Protein AF-A0A951QFQ2-F1 (afdb_monomer_lite)

Foldseek 3Di:
DDDDDDDPDDDDPPPPPPPPPPPPQDFADPPADWAFLVRLLVVCCVVPNDQSHSVSVVVCVVVCVQPDRRFWHFPADVVHPDTGITGRVVSVVVSVVVVVVPDD

Structure (mmCIF, N/CA/C/O backbone):
data_AF-A0A951QFQ2-F1
#
_entry.id   AF-A0A951QFQ2-F1
#
loop_
_atom_site.group_PDB
_atom_site.id
_atom_site.type_symbol
_atom_site.label_atom_id
_atom_site.label_alt_id
_atom_site.label_comp_id
_atom_site.label_asym_id
_atom_site.label_entity_id
_atom_site.label_seq_id
_atom_site.pdbx_PDB_ins_code
_atom_site.Cartn_x
_atom_site.Cartn_y
_atom_site.Cartn_z
_atom_site.occupancy
_atom_site.B_iso_or_equiv
_atom_site.auth_seq_id
_atom_site.auth_comp_id
_atom_site.auth_asym_id
_atom_site.auth_atom_id
_atom_site.pdbx_PDB_model_num
ATOM 1 N N . MET A 1 1 ? -49.756 -59.760 12.719 1.00 43.12 1 MET A N 1
ATOM 2 C CA . MET A 1 1 ? -49.756 -58.667 11.722 1.00 43.12 1 MET A CA 1
ATOM 3 C C . MET A 1 1 ? -49.042 -57.481 12.351 1.00 43.12 1 MET A C 1
ATOM 5 O O . MET A 1 1 ? -49.626 -56.813 13.191 1.00 43.12 1 MET A O 1
ATOM 9 N N . SER A 1 2 ? -47.756 -57.304 12.044 1.00 46.72 2 SER A N 1
ATOM 10 C CA . SER A 1 2 ? -46.874 -56.325 12.696 1.00 46.72 2 SER A CA 1
ATOM 11 C C . SER A 1 2 ? -46.559 -55.191 11.723 1.00 46.72 2 SER A C 1
ATOM 13 O O . SER A 1 2 ? -46.034 -55.450 10.645 1.00 46.72 2 SER A O 1
ATOM 15 N N . GLN A 1 3 ? -46.883 -53.951 12.089 1.00 56.50 3 GLN A N 1
ATOM 16 C CA . GLN A 1 3 ? -46.458 -52.757 11.353 1.00 56.50 3 GLN A CA 1
ATOM 17 C C . GLN A 1 3 ? -45.095 -52.281 11.886 1.00 56.50 3 GLN A C 1
ATOM 19 O O . GLN A 1 3 ? -44.946 -52.164 13.106 1.00 56.50 3 GLN A O 1
ATOM 24 N N . PRO A 1 4 ? -44.101 -51.976 11.036 1.00 56.75 4 PRO A N 1
ATOM 25 C CA . PRO A 1 4 ? -42.873 -51.339 11.492 1.00 56.75 4 PRO A CA 1
ATOM 26 C C . PRO A 1 4 ? -43.064 -49.823 11.670 1.00 56.75 4 PRO A C 1
ATOM 28 O O . PRO A 1 4 ? -43.495 -49.116 10.759 1.00 56.75 4 PRO A O 1
ATOM 31 N N . ARG A 1 5 ? -42.709 -49.324 12.863 1.00 56.44 5 ARG A N 1
ATOM 32 C CA . ARG A 1 5 ? -42.567 -47.894 13.185 1.00 56.44 5 ARG A CA 1
ATOM 33 C C . ARG A 1 5 ? -41.485 -47.267 12.300 1.00 56.44 5 ARG A C 1
ATOM 35 O O . ARG A 1 5 ? -40.321 -47.647 12.396 1.00 56.44 5 ARG A O 1
ATOM 42 N N . LEU A 1 6 ? -41.853 -46.265 11.508 1.00 55.94 6 LEU A N 1
ATOM 43 C CA . LEU A 1 6 ? -40.895 -45.386 10.840 1.00 55.94 6 LEU A CA 1
ATOM 44 C C . LEU A 1 6 ? -40.383 -44.351 11.851 1.00 55.94 6 LEU A C 1
ATOM 46 O O . LEU A 1 6 ? -41.121 -43.466 12.282 1.00 55.94 6 LEU A O 1
ATOM 50 N N . TYR A 1 7 ? -39.115 -44.473 12.242 1.00 46.31 7 TYR A N 1
ATOM 51 C CA . TYR A 1 7 ? -38.388 -43.417 12.942 1.00 46.31 7 TYR A CA 1
ATOM 52 C C . TYR A 1 7 ? -38.033 -42.326 11.929 1.00 46.31 7 TYR A C 1
ATOM 54 O O . TYR A 1 7 ? -37.150 -42.508 11.095 1.00 46.31 7 TYR A O 1
ATOM 62 N N . ASN A 1 8 ? -38.730 -41.192 11.994 1.00 48.47 8 ASN A N 1
ATOM 63 C CA . ASN A 1 8 ? -38.342 -39.996 11.258 1.00 48.47 8 ASN A CA 1
ATOM 64 C C . ASN A 1 8 ? -37.222 -39.298 12.046 1.00 48.47 8 ASN A C 1
ATOM 66 O O . ASN A 1 8 ? -37.476 -38.519 12.966 1.00 48.47 8 ASN A O 1
ATOM 70 N N . THR A 1 9 ? -35.978 -39.666 11.748 1.00 56.16 9 THR A N 1
ATOM 71 C CA . THR A 1 9 ? -34.771 -39.074 12.332 1.00 56.16 9 THR A CA 1
ATOM 72 C C . THR A 1 9 ? -34.700 -37.591 11.972 1.00 56.16 9 THR A C 1
ATOM 74 O O . THR A 1 9 ? -34.710 -37.221 10.801 1.00 56.16 9 THR A O 1
ATOM 77 N N . GLN A 1 10 ? -34.627 -36.744 12.999 1.00 49.78 10 GLN A N 1
ATOM 78 C CA . GLN A 1 10 ? -34.424 -35.303 12.894 1.00 49.78 10 GLN A CA 1
ATOM 79 C C . GLN A 1 10 ? -33.192 -34.998 12.030 1.00 49.78 10 GLN A C 1
ATOM 81 O O . GLN A 1 10 ? -32.060 -35.285 12.418 1.00 49.78 10 GLN A O 1
ATOM 86 N N . ALA A 1 11 ? -33.405 -34.383 10.867 1.00 49.53 11 ALA A N 1
ATOM 87 C CA . ALA A 1 11 ? -32.329 -33.751 10.123 1.00 49.53 11 ALA A CA 1
ATOM 88 C C . ALA A 1 11 ? -31.880 -32.510 10.908 1.00 49.53 11 ALA A C 1
ATOM 90 O O . ALA A 1 11 ? -32.591 -31.508 10.980 1.00 49.53 11 ALA A O 1
ATOM 91 N N . ALA A 1 12 ? -30.711 -32.606 11.540 1.00 51.91 12 ALA A N 1
ATOM 92 C CA . ALA A 1 12 ? -30.038 -31.477 12.161 1.00 51.91 12 ALA A CA 1
ATOM 93 C C . ALA A 1 12 ? -29.894 -30.328 11.143 1.00 51.91 12 ALA A C 1
ATOM 95 O O . ALA A 1 12 ? -29.558 -30.588 9.981 1.00 51.91 12 ALA A O 1
ATOM 96 N N . PRO A 1 13 ? -30.102 -29.058 11.538 1.00 47.72 13 PRO A N 1
ATOM 97 C CA . PRO A 1 13 ? -29.772 -27.945 10.669 1.00 47.72 13 PRO A CA 1
ATOM 98 C C . PRO A 1 13 ? -28.258 -27.955 10.471 1.00 47.72 13 PRO A C 1
ATOM 100 O 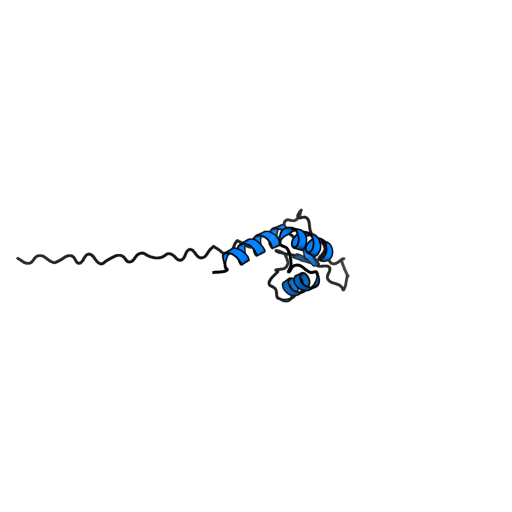O . PRO A 1 13 ? -27.493 -27.620 11.376 1.00 47.72 13 PRO A O 1
ATOM 103 N N . GLN A 1 14 ? -27.831 -28.364 9.277 1.00 53.66 14 GLN A N 1
ATOM 104 C CA . GLN A 1 14 ? -26.485 -28.142 8.768 1.00 53.66 14 GLN A CA 1
ATOM 105 C C . GLN A 1 14 ? -26.254 -26.628 8.797 1.00 53.66 14 GLN A C 1
ATOM 107 O O . GLN A 1 14 ? -26.591 -25.915 7.850 1.00 53.66 14 GLN A O 1
ATOM 112 N N . ARG A 1 15 ? -25.716 -26.113 9.909 1.00 48.38 15 ARG A N 1
ATOM 113 C CA . ARG A 1 15 ? -25.106 -24.788 9.965 1.00 48.38 15 ARG A CA 1
ATOM 114 C C . ARG A 1 15 ? -23.883 -24.868 9.068 1.00 48.38 15 ARG A C 1
ATOM 116 O O . ARG A 1 15 ? -22.778 -25.144 9.519 1.00 48.38 15 ARG A O 1
ATOM 123 N N . ARG A 1 16 ? -24.115 -24.691 7.769 1.00 50.81 16 ARG A N 1
ATOM 124 C CA . ARG A 1 16 ? -23.085 -24.378 6.791 1.00 50.81 16 ARG A CA 1
ATOM 125 C C . ARG A 1 16 ? -22.433 -23.111 7.322 1.00 50.81 16 ARG A C 1
ATOM 127 O O . ARG A 1 16 ? -23.002 -22.029 7.208 1.00 50.81 16 ARG A O 1
ATOM 134 N N . SER A 1 17 ? -21.293 -23.266 7.981 1.00 47.88 17 SER A N 1
ATOM 135 C CA . SER A 1 17 ? -20.391 -22.171 8.283 1.00 47.88 17 SER A CA 1
ATOM 136 C C . SER A 1 17 ? -20.025 -21.548 6.941 1.00 47.88 17 SER A C 1
ATOM 138 O O . SER A 1 17 ? -19.146 -22.040 6.236 1.00 47.88 17 SER A O 1
ATOM 140 N N . LEU A 1 18 ? -20.768 -20.519 6.535 1.00 48.38 18 LEU A N 1
ATOM 141 C CA . LEU A 1 18 ? -20.376 -19.617 5.466 1.00 48.38 18 LEU A CA 1
ATOM 142 C C . LEU A 1 18 ? -19.220 -18.797 6.034 1.00 48.38 18 LEU A C 1
ATOM 144 O O . LEU A 1 18 ? -19.397 -17.659 6.454 1.00 48.38 18 LEU A O 1
ATOM 148 N N . LEU A 1 19 ? -18.044 -19.423 6.118 1.00 47.50 19 LEU A N 1
ATOM 149 C CA . LEU A 1 19 ? -16.792 -18.691 6.214 1.00 47.50 19 LEU A CA 1
ATOM 150 C C . LEU A 1 19 ? -16.836 -17.662 5.076 1.00 47.50 19 LEU A C 1
ATOM 152 O O . LEU A 1 19 ? -17.095 -18.074 3.935 1.00 47.50 19 LEU A O 1
ATOM 156 N N . PRO A 1 20 ? -16.668 -16.354 5.336 1.00 47.34 20 PRO A N 1
ATOM 157 C CA . PRO A 1 20 ? -16.562 -15.399 4.251 1.00 47.34 20 PRO A CA 1
ATOM 158 C C . PRO A 1 20 ? -15.381 -15.857 3.400 1.00 47.34 20 PRO A C 1
ATOM 160 O O . PRO A 1 20 ? -14.254 -15.966 3.878 1.00 47.34 20 PRO A O 1
ATOM 163 N N . ALA A 1 21 ? -15.674 -16.254 2.161 1.00 48.41 21 ALA A N 1
ATOM 164 C CA . ALA A 1 21 ? -14.675 -16.745 1.233 1.00 48.41 21 ALA A CA 1
ATOM 165 C C . ALA A 1 21 ? -13.540 -15.723 1.192 1.00 48.41 21 ALA A C 1
ATOM 167 O O . ALA A 1 21 ? -13.785 -14.563 0.852 1.00 48.41 21 ALA A O 1
ATOM 168 N N . ALA A 1 22 ? -12.330 -16.147 1.574 1.00 53.59 22 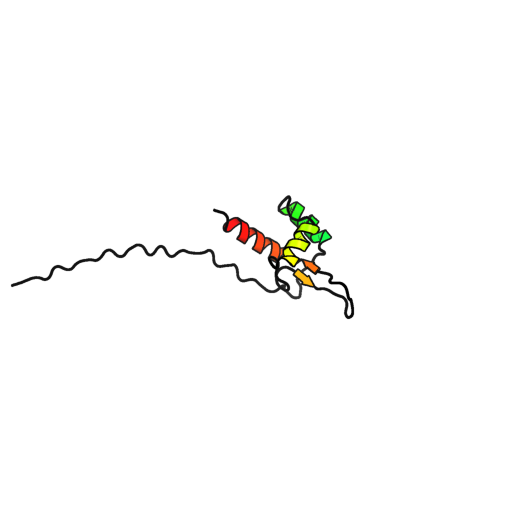ALA A N 1
ATOM 169 C CA . ALA A 1 22 ? -11.123 -15.349 1.438 1.00 53.59 22 ALA A CA 1
ATOM 170 C C . ALA A 1 22 ? -11.155 -14.723 0.041 1.00 53.59 22 ALA A C 1
ATOM 172 O O . ALA A 1 22 ? -11.153 -15.451 -0.956 1.00 53.59 22 ALA A O 1
ATOM 173 N N . GLN A 1 23 ? -11.326 -13.397 -0.035 1.00 57.03 23 GLN A N 1
ATOM 174 C CA . GLN A 1 23 ? -11.509 -12.742 -1.325 1.00 57.03 23 GLN A CA 1
ATOM 175 C C . GLN A 1 23 ? -10.336 -13.148 -2.221 1.00 57.03 23 GLN A C 1
ATOM 177 O O . GLN A 1 23 ? -9.190 -13.076 -1.764 1.00 57.03 23 GLN A O 1
ATOM 182 N N . PRO A 1 24 ? -10.586 -13.601 -3.463 1.00 58.06 24 PRO A N 1
ATOM 183 C CA . PRO A 1 24 ? -9.518 -14.086 -4.318 1.00 58.06 24 PRO A CA 1
ATOM 184 C C . PRO A 1 24 ? -8.503 -12.960 -4.491 1.00 58.06 24 PRO A C 1
ATOM 186 O O . PRO A 1 24 ? -8.838 -11.882 -4.989 1.00 58.06 24 PRO A O 1
ATOM 189 N N . GLN A 1 25 ? -7.276 -13.197 -4.032 1.00 69.75 25 GLN A N 1
ATOM 190 C CA . GLN A 1 25 ? -6.180 -12.253 -4.173 1.00 69.75 25 GLN A CA 1
ATOM 191 C C . GLN A 1 25 ? -5.905 -12.075 -5.664 1.00 69.75 25 GLN A C 1
ATOM 193 O O . GLN A 1 25 ? -5.445 -12.994 -6.341 1.00 69.75 25 GLN A O 1
ATOM 198 N N . ARG A 1 26 ? -6.269 -10.908 -6.199 1.00 83.31 26 ARG A N 1
ATOM 199 C CA . ARG A 1 26 ? -6.114 -10.610 -7.625 1.00 83.31 26 ARG A CA 1
ATOM 200 C C . ARG A 1 26 ? -4.723 -10.032 -7.872 1.00 83.31 26 ARG A C 1
ATOM 202 O O . ARG A 1 26 ? -4.307 -9.165 -7.101 1.00 83.31 26 ARG A O 1
ATOM 209 N N . PRO A 1 27 ? -4.028 -10.460 -8.937 1.00 89.50 27 PRO A N 1
ATOM 210 C CA . PRO A 1 27 ? -2.768 -9.842 -9.315 1.00 89.50 27 PRO A CA 1
ATOM 211 C C . PRO A 1 27 ? -2.980 -8.364 -9.658 1.00 89.50 27 PRO A C 1
ATOM 213 O O . PRO A 1 27 ? -4.050 -7.972 -10.134 1.00 89.50 27 PRO A O 1
ATOM 216 N N . ILE A 1 28 ? -1.950 -7.554 -9.420 1.00 90.12 28 ILE A N 1
ATOM 217 C CA . ILE A 1 28 ? -1.919 -6.137 -9.790 1.00 90.12 28 ILE A CA 1
ATOM 218 C C . ILE A 1 28 ? -2.109 -6.019 -11.317 1.00 90.12 28 ILE A C 1
ATOM 220 O O . ILE A 1 28 ? -1.302 -6.583 -12.063 1.00 90.12 28 ILE A O 1
ATOM 224 N N . PRO A 1 29 ? -3.129 -5.283 -11.801 1.00 91.56 29 PRO A N 1
ATOM 225 C CA . PRO A 1 29 ? -3.300 -5.012 -13.229 1.00 91.56 29 PRO A CA 1
ATOM 226 C C . PRO A 1 29 ? -2.073 -4.327 -13.849 1.00 91.56 29 PRO A C 1
ATOM 228 O O . PRO A 1 29 ? -1.377 -3.556 -13.187 1.00 91.56 29 PRO A O 1
ATOM 231 N N . MET A 1 30 ? -1.793 -4.573 -15.132 1.00 88.12 30 MET A N 1
ATOM 232 C CA . MET A 1 30 ? -0.605 -4.003 -15.793 1.00 88.12 30 MET A CA 1
ATOM 233 C C . MET A 1 30 ? -0.635 -2.469 -15.865 1.00 88.12 30 MET A C 1
ATOM 235 O O . MET A 1 30 ? 0.415 -1.827 -15.794 1.00 88.12 30 MET A O 1
ATOM 239 N N . ASP A 1 31 ? -1.833 -1.905 -15.978 1.00 91.56 31 ASP A N 1
ATOM 240 C CA . ASP A 1 31 ? -2.161 -0.480 -16.020 1.00 91.56 31 ASP A CA 1
ATOM 241 C C . ASP A 1 31 ? -2.451 0.116 -14.631 1.00 91.56 31 ASP A C 1
ATOM 243 O O . ASP A 1 31 ? -2.765 1.302 -14.509 1.00 91.56 31 ASP A O 1
ATOM 247 N N . ALA A 1 32 ? -2.315 -0.679 -13.564 1.00 91.50 32 ALA A N 1
ATOM 248 C CA . ALA A 1 32 ? -2.606 -0.227 -12.215 1.00 91.50 32 ALA A CA 1
ATOM 249 C C . ALA A 1 32 ? -1.702 0.932 -11.788 1.00 91.50 32 ALA A C 1
ATOM 251 O O . ALA A 1 32 ? -0.471 0.907 -11.927 1.00 91.50 32 ALA A O 1
ATOM 252 N N . LYS A 1 33 ? -2.321 1.929 -11.155 1.00 94.00 33 LYS A N 1
ATOM 253 C CA . LYS A 1 33 ? -1.595 3.028 -10.529 1.00 94.00 33 LYS A CA 1
ATOM 254 C C . LYS A 1 33 ? -0.939 2.550 -9.236 1.00 94.00 33 LYS A C 1
ATOM 256 O O . LYS A 1 33 ? -1.608 2.123 -8.295 1.00 94.00 33 LYS A O 1
ATOM 261 N N . LEU A 1 34 ? 0.387 2.657 -9.195 1.00 94.44 34 LEU A N 1
ATOM 262 C CA . LEU A 1 34 ? 1.203 2.263 -8.055 1.00 94.44 34 LEU A CA 1
ATOM 263 C C . LEU A 1 34 ? 1.815 3.480 -7.361 1.00 94.44 34 LEU A C 1
ATOM 265 O O . LEU A 1 34 ? 2.359 4.375 -8.008 1.00 94.44 34 LEU A O 1
ATOM 269 N N . TYR A 1 35 ? 1.796 3.464 -6.035 1.00 95.75 35 TYR A N 1
ATOM 270 C CA . TYR A 1 35 ? 2.185 4.588 -5.188 1.00 95.75 35 TYR A CA 1
ATOM 271 C C . TYR A 1 35 ? 3.482 4.283 -4.444 1.00 95.75 35 TYR A C 1
ATOM 273 O O . TYR A 1 35 ? 3.775 3.134 -4.120 1.00 95.75 35 TYR A O 1
ATOM 281 N N . SER A 1 36 ? 4.313 5.290 -4.181 1.00 95.75 36 SER A N 1
ATOM 282 C CA . SER A 1 36 ? 5.413 5.129 -3.219 1.00 95.75 36 SER A CA 1
ATOM 283 C C . SER A 1 36 ? 4.878 4.841 -1.814 1.00 95.75 36 SER A C 1
ATOM 285 O O . SER A 1 36 ? 3.728 5.144 -1.517 1.00 95.75 36 SER A O 1
ATOM 287 N N . ILE A 1 37 ? 5.723 4.298 -0.930 1.00 95.00 37 ILE A N 1
ATOM 288 C CA . ILE A 1 37 ? 5.364 4.111 0.487 1.00 95.00 37 ILE A CA 1
ATOM 289 C C . ILE A 1 37 ? 4.900 5.431 1.114 1.00 95.00 37 ILE A C 1
ATOM 291 O O . ILE A 1 37 ? 3.901 5.437 1.819 1.00 95.00 37 ILE A O 1
ATOM 295 N N . LYS A 1 38 ? 5.584 6.543 0.819 1.00 95.38 38 LYS A N 1
ATOM 296 C CA . LYS A 1 38 ? 5.226 7.868 1.336 1.00 95.38 38 LYS A CA 1
ATOM 297 C C . LYS A 1 38 ? 3.832 8.306 0.883 1.00 95.38 38 LYS A C 1
ATOM 299 O O . LYS A 1 38 ? 3.010 8.689 1.706 1.00 95.38 38 LYS A O 1
ATOM 304 N N . GLU A 1 39 ? 3.548 8.212 -0.417 1.00 96.38 39 GLU A N 1
ATOM 305 C CA . GLU A 1 39 ? 2.224 8.550 -0.963 1.00 96.38 39 GLU A CA 1
ATOM 306 C C . GLU A 1 39 ? 1.138 7.618 -0.416 1.00 96.38 39 GLU A C 1
ATOM 308 O O . GLU A 1 39 ? 0.070 8.077 -0.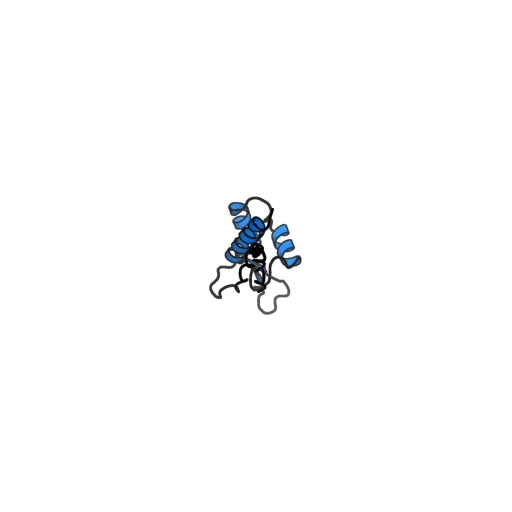024 1.00 96.38 39 GLU A O 1
ATOM 313 N N . ALA A 1 40 ? 1.415 6.314 -0.356 1.00 95.75 40 ALA A N 1
ATOM 314 C CA . ALA A 1 40 ? 0.484 5.327 0.170 1.00 95.75 40 ALA A CA 1
ATOM 315 C C . ALA A 1 40 ? 0.192 5.559 1.654 1.00 95.75 40 ALA A C 1
ATOM 317 O O . ALA A 1 40 ? -0.959 5.470 2.058 1.00 95.75 40 ALA A O 1
ATOM 318 N N . SER A 1 41 ? 1.208 5.904 2.447 1.00 96.06 41 SER A N 1
ATOM 319 C CA . SER A 1 41 ? 1.052 6.238 3.862 1.00 96.06 41 SER A CA 1
ATOM 320 C C . SER A 1 41 ? 0.097 7.407 4.047 1.00 96.06 41 SER A C 1
ATOM 322 O O . SER A 1 41 ? -0.860 7.293 4.807 1.00 96.06 41 SER A O 1
ATOM 324 N N . HIS A 1 42 ? 0.300 8.487 3.293 1.00 95.75 42 HIS A N 1
ATOM 325 C CA . HIS A 1 42 ? -0.571 9.654 3.347 1.00 95.75 42 HIS A CA 1
ATOM 326 C C . HIS A 1 42 ? -2.015 9.303 2.956 1.00 95.75 42 HIS A C 1
ATOM 328 O O . HIS A 1 42 ? -2.925 9.496 3.754 1.00 95.75 42 HIS A O 1
ATOM 334 N N . LEU A 1 43 ? -2.213 8.674 1.792 1.00 95.38 43 LEU A N 1
ATOM 335 C CA . LEU A 1 43 ? -3.546 8.347 1.270 1.00 95.38 43 LEU A CA 1
ATOM 336 C C . LEU A 1 43 ? -4.310 7.332 2.134 1.00 95.38 43 LEU A C 1
ATOM 338 O O . LEU A 1 43 ? -5.529 7.424 2.275 1.00 95.38 43 LEU A O 1
ATOM 342 N N . LEU A 1 44 ? -3.617 6.342 2.699 1.00 93.81 44 LEU A N 1
ATOM 343 C CA . LEU A 1 44 ? -4.237 5.360 3.590 1.00 93.81 44 LEU A CA 1
ATOM 344 C C . LEU A 1 44 ? -4.562 5.973 4.950 1.00 93.81 44 LEU A C 1
ATOM 346 O O . LEU A 1 44 ? -5.622 5.676 5.494 1.00 93.81 44 LEU A O 1
ATOM 350 N N . THR A 1 45 ? -3.694 6.850 5.463 1.00 93.12 45 THR A N 1
ATOM 351 C CA . THR A 1 45 ? -3.937 7.545 6.732 1.00 93.12 45 THR A CA 1
ATOM 352 C C . THR A 1 45 ? -5.130 8.492 6.621 1.00 93.12 45 THR A C 1
ATOM 354 O O . THR A 1 45 ? -5.988 8.504 7.497 1.00 93.12 45 THR A O 1
ATOM 357 N N . GLU A 1 46 ? -5.257 9.223 5.511 1.00 92.31 46 GLU A N 1
ATOM 358 C CA . GLU A 1 46 ? -6.435 10.063 5.250 1.00 92.31 46 GLU A CA 1
ATOM 359 C C . GLU A 1 46 ? -7.731 9.249 5.158 1.00 92.31 46 GLU A C 1
ATOM 361 O O . GLU A 1 46 ? -8.784 9.701 5.601 1.00 92.31 46 GLU A O 1
ATOM 366 N N . ARG A 1 47 ? -7.670 8.040 4.585 1.00 91.19 47 ARG A N 1
ATOM 367 C CA . ARG A 1 47 ? -8.859 7.214 4.338 1.00 91.19 47 ARG A CA 1
ATOM 368 C C . ARG A 1 47 ? -9.305 6.389 5.545 1.00 91.19 47 ARG A C 1
ATOM 370 O O . ARG A 1 47 ? -10.504 6.194 5.722 1.00 91.19 47 ARG A O 1
ATOM 377 N N . TYR A 1 48 ? -8.365 5.850 6.315 1.00 88.31 48 TYR A N 1
ATOM 378 C CA . TYR A 1 48 ? -8.640 4.885 7.386 1.00 88.31 48 TYR A CA 1
ATOM 379 C C . TYR A 1 48 ? -8.238 5.378 8.779 1.00 88.31 48 TYR A C 1
ATOM 381 O O . TYR A 1 48 ? -8.504 4.683 9.758 1.00 88.31 48 TYR A O 1
ATOM 389 N N . GLY A 1 49 ? -7.617 6.554 8.880 1.00 85.94 49 GLY A N 1
ATOM 390 C CA . GLY A 1 49 ? -7.050 7.066 10.120 1.00 85.94 49 GLY A CA 1
ATOM 391 C C . GLY A 1 49 ? -5.670 6.475 10.412 1.00 85.94 49 GLY A C 1
ATOM 392 O O . GLY A 1 49 ? -4.894 6.151 9.516 1.00 85.94 49 GLY A O 1
ATOM 393 N N . GLU A 1 50 ? -5.333 6.354 11.689 1.00 83.75 50 GLU A N 1
ATOM 394 C CA . GLU A 1 50 ? -4.008 5.914 12.128 1.00 83.75 50 GLU A CA 1
ATOM 395 C C . GLU A 1 50 ? -3.678 4.457 11.731 1.00 83.75 50 GLU A C 1
ATOM 397 O O . GLU A 1 50 ? -4.543 3.660 11.373 1.00 83.75 50 GLU A O 1
ATOM 402 N N . GLY A 1 51 ? -2.393 4.089 11.804 1.00 81.75 51 GLY A N 1
ATOM 403 C CA . GLY A 1 51 ? -1.927 2.715 11.550 1.00 81.75 51 GLY A CA 1
ATOM 404 C C . GLY A 1 51 ? -1.305 2.466 10.171 1.00 81.75 51 GLY A C 1
ATOM 405 O O . GLY A 1 51 ? -0.828 1.364 9.914 1.00 81.75 51 GLY A O 1
ATOM 406 N N . TYR A 1 52 ? -1.224 3.489 9.314 1.00 91.75 52 TYR A N 1
ATOM 407 C CA . TYR A 1 52 ? -0.605 3.406 7.983 1.00 91.75 52 TYR A CA 1
ATOM 408 C C . TYR A 1 52 ? 0.622 4.308 7.821 1.00 91.75 52 TYR A C 1
ATOM 410 O O . TYR A 1 52 ? 0.870 4.848 6.745 1.00 91.75 52 TYR A O 1
ATOM 418 N N . SER A 1 53 ? 1.429 4.467 8.873 1.00 94.81 53 SER A N 1
ATOM 419 C CA . SER A 1 53 ? 2.722 5.158 8.765 1.00 94.81 53 SER A CA 1
ATOM 420 C C . SER A 1 53 ? 3.655 4.448 7.772 1.00 94.81 53 SER A C 1
ATOM 422 O O . SER A 1 53 ? 3.508 3.252 7.503 1.00 94.81 53 SER A O 1
ATOM 424 N N . GLU A 1 54 ? 4.662 5.151 7.243 1.00 95.25 54 GLU A N 1
ATOM 425 C CA . GLU A 1 54 ? 5.647 4.527 6.346 1.00 95.25 54 GLU A CA 1
ATOM 426 C C . GLU A 1 54 ? 6.307 3.290 6.976 1.00 95.25 54 GLU A C 1
ATOM 428 O O . GLU A 1 54 ? 6.533 2.286 6.297 1.00 95.25 54 GLU A O 1
ATOM 433 N N . SER A 1 55 ? 6.588 3.347 8.280 1.00 94.94 55 SER A N 1
ATOM 434 C CA . SER A 1 55 ? 7.139 2.227 9.046 1.00 94.94 55 SER A CA 1
ATOM 435 C C . SER A 1 55 ? 6.157 1.062 9.144 1.00 94.94 55 SER A C 1
ATOM 437 O O . SER A 1 55 ? 6.563 -0.076 8.922 1.00 94.94 55 SER A O 1
ATOM 439 N N . ALA A 1 56 ? 4.873 1.329 9.404 1.00 93.88 56 ALA A N 1
ATOM 440 C CA . ALA A 1 56 ? 3.841 0.293 9.457 1.00 93.88 56 ALA A CA 1
ATOM 441 C C . ALA A 1 56 ? 3.670 -0.401 8.098 1.00 93.88 56 ALA A C 1
ATOM 443 O O . ALA A 1 56 ? 3.639 -1.626 8.025 1.00 93.88 56 ALA A O 1
ATOM 444 N N . ILE A 1 57 ? 3.667 0.360 6.999 1.00 94.38 57 ILE A N 1
ATOM 445 C CA . ILE A 1 57 ? 3.616 -0.207 5.642 1.00 94.38 57 ILE A CA 1
ATOM 446 C C . ILE A 1 57 ? 4.832 -1.104 5.376 1.00 94.38 57 ILE A C 1
ATOM 448 O O . ILE A 1 57 ? 4.692 -2.202 4.839 1.00 94.38 57 ILE A O 1
ATOM 452 N N . ARG A 1 58 ? 6.038 -0.670 5.764 1.00 94.25 58 ARG A N 1
ATOM 453 C CA . ARG A 1 58 ? 7.248 -1.500 5.629 1.00 94.25 58 ARG A CA 1
ATOM 454 C C . ARG A 1 58 ? 7.155 -2.777 6.458 1.00 94.25 58 ARG A C 1
ATOM 456 O O . ARG A 1 58 ? 7.597 -3.816 5.978 1.00 94.25 58 ARG A O 1
ATOM 463 N N . GLN A 1 59 ? 6.587 -2.703 7.659 1.00 94.00 59 GLN A N 1
ATOM 464 C CA . GLN A 1 59 ? 6.363 -3.870 8.509 1.00 94.00 59 GLN A CA 1
ATOM 465 C C . GLN A 1 59 ? 5.373 -4.847 7.874 1.00 94.00 59 GLN A C 1
ATOM 467 O O . GLN A 1 59 ? 5.702 -6.020 7.808 1.00 94.00 59 GLN A O 1
ATOM 472 N N . LEU A 1 60 ? 4.248 -4.378 7.322 1.00 92.25 60 LEU A N 1
ATOM 473 C CA . LEU A 1 60 ? 3.267 -5.225 6.621 1.00 92.25 60 LEU A CA 1
ATOM 474 C C . LEU A 1 60 ? 3.858 -5.936 5.395 1.00 92.25 60 LEU A C 1
ATOM 476 O O . LEU A 1 60 ? 3.506 -7.071 5.081 1.00 92.25 60 LEU A O 1
ATOM 480 N N . ILE A 1 61 ? 4.778 -5.272 4.691 1.00 92.75 61 ILE A N 1
ATOM 481 C CA . ILE A 1 61 ? 5.536 -5.896 3.601 1.00 92.75 61 ILE A CA 1
ATOM 482 C C . ILE A 1 61 ? 6.521 -6.937 4.154 1.00 92.75 61 ILE A C 1
ATOM 484 O O . ILE A 1 61 ? 6.658 -8.018 3.588 1.00 92.75 61 ILE A O 1
ATOM 488 N N . ALA A 1 62 ? 7.220 -6.620 5.246 1.00 91.19 62 ALA A N 1
ATOM 489 C CA . ALA A 1 62 ? 8.216 -7.504 5.848 1.00 91.19 62 ALA A CA 1
ATOM 490 C C . ALA A 1 62 ? 7.602 -8.732 6.545 1.00 91.19 62 ALA A C 1
ATOM 492 O O . ALA A 1 62 ? 8.216 -9.795 6.525 1.00 91.19 62 ALA A O 1
ATOM 493 N N . SER A 1 63 ? 6.405 -8.603 7.123 1.00 90.81 63 SER A N 1
ATOM 494 C CA . SER A 1 63 ? 5.651 -9.685 7.771 1.00 90.81 63 SER A CA 1
ATOM 495 C C . SER A 1 63 ? 4.961 -10.622 6.779 1.00 90.81 63 SER A C 1
ATOM 497 O O . SER A 1 63 ? 4.377 -11.616 7.198 1.00 90.81 63 SER A O 1
ATOM 499 N N . ALA A 1 64 ? 5.026 -10.317 5.478 1.00 88.31 64 ALA A N 1
ATOM 500 C CA . ALA A 1 64 ? 4.302 -11.001 4.408 1.00 88.31 64 ALA A CA 1
ATOM 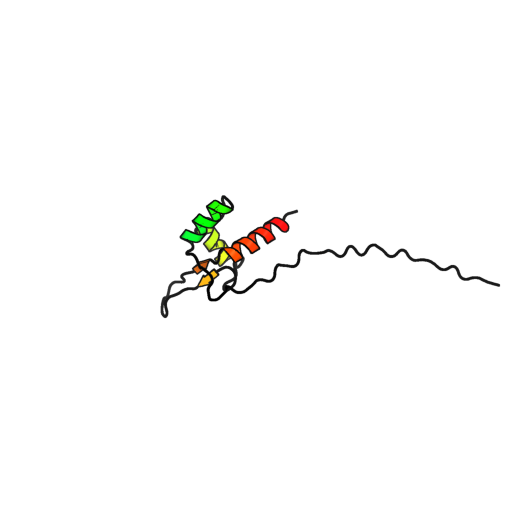501 C C . ALA A 1 64 ? 2.765 -10.902 4.491 1.00 88.31 64 ALA A C 1
ATOM 503 O O . ALA A 1 64 ? 2.075 -11.547 3.700 1.00 88.31 64 ALA A O 1
ATOM 504 N N . ASP A 1 65 ? 2.222 -10.033 5.353 1.00 89.62 65 ASP A N 1
ATOM 505 C CA . ASP A 1 65 ? 0.794 -9.689 5.340 1.00 89.62 65 ASP A CA 1
ATOM 506 C C . ASP A 1 65 ? 0.395 -9.047 4.004 1.00 89.62 65 ASP A C 1
ATOM 508 O O . ASP A 1 65 ? -0.706 -9.258 3.488 1.00 89.62 65 ASP A O 1
ATOM 512 N N . TRP A 1 66 ? 1.307 -8.257 3.426 1.00 93.12 66 TRP A N 1
ATOM 513 C CA . TRP A 1 66 ? 1.179 -7.695 2.087 1.00 93.12 66 TRP A CA 1
ATOM 514 C C . TRP A 1 66 ? 2.021 -8.474 1.082 1.00 93.12 66 TRP A C 1
ATOM 516 O O . TRP A 1 66 ? 3.249 -8.401 1.046 1.00 93.12 66 TRP A O 1
ATOM 526 N N . ILE A 1 67 ? 1.318 -9.175 0.201 1.00 92.19 67 ILE A N 1
ATOM 527 C CA . ILE A 1 67 ? 1.908 -10.066 -0.800 1.00 92.19 67 ILE A CA 1
ATOM 528 C C . ILE A 1 67 ? 2.394 -9.285 -2.029 1.00 92.19 67 ILE A C 1
ATOM 530 O O . ILE A 1 67 ? 1.667 -8.447 -2.577 1.00 92.19 67 ILE A O 1
ATOM 534 N N . GLU A 1 68 ? 3.620 -9.577 -2.471 1.00 92.69 68 GLU A N 1
ATOM 535 C CA . GLU A 1 68 ? 4.194 -9.024 -3.702 1.00 92.69 68 GLU A CA 1
ATOM 536 C C . GLU A 1 68 ? 3.418 -9.517 -4.935 1.00 92.69 68 GLU A C 1
ATOM 538 O O . GLU A 1 68 ? 3.016 -10.673 -5.015 1.00 92.69 68 GLU A O 1
ATOM 543 N N . GLY A 1 69 ? 3.170 -8.632 -5.898 1.00 91.69 69 GLY A N 1
ATOM 544 C CA . GLY A 1 69 ? 2.326 -8.900 -7.063 1.00 91.69 69 GLY A CA 1
ATOM 545 C C . GLY A 1 69 ? 0.823 -8.776 -6.794 1.00 91.69 69 GLY A C 1
ATOM 546 O O . GLY A 1 69 ? 0.052 -8.787 -7.750 1.00 91.69 69 GLY A O 1
ATOM 547 N N . VAL A 1 70 ? 0.408 -8.598 -5.532 1.00 93.12 70 VAL A N 1
ATOM 548 C CA . VAL A 1 70 ? -0.996 -8.392 -5.123 1.00 93.12 70 VAL A CA 1
ATOM 549 C C . VAL A 1 70 ? -1.178 -7.019 -4.476 1.00 93.12 70 VAL A C 1
ATOM 551 O O . VAL A 1 70 ? -1.920 -6.186 -4.984 1.00 93.12 70 VAL A O 1
ATOM 554 N N . HIS A 1 71 ? -0.480 -6.755 -3.370 1.00 94.19 71 HIS A N 1
ATOM 555 C CA . HIS A 1 71 ? -0.607 -5.511 -2.596 1.00 94.19 71 HIS A CA 1
ATOM 556 C C . HIS A 1 71 ? 0.478 -4.497 -2.951 1.00 94.19 71 HIS A C 1
ATOM 558 O O . HIS A 1 71 ? 0.284 -3.287 -2.834 1.00 94.19 71 HIS A O 1
ATOM 564 N N . TRP A 1 72 ? 1.637 -4.981 -3.385 1.00 95.25 72 TRP A N 1
ATOM 565 C CA . TRP A 1 72 ? 2.762 -4.146 -3.774 1.00 95.25 72 TRP A CA 1
ATOM 566 C C . TRP A 1 72 ? 3.605 -4.840 -4.843 1.00 95.25 72 TRP A C 1
ATOM 568 O O . TRP A 1 72 ? 3.485 -6.041 -5.054 1.00 95.25 72 TRP A O 1
ATOM 578 N N . ALA A 1 73 ? 4.461 -4.090 -5.524 1.00 93.25 73 ALA A N 1
ATOM 579 C CA . ALA A 1 73 ? 5.430 -4.625 -6.474 1.00 93.25 73 ALA A CA 1
ATOM 580 C C . ALA A 1 73 ? 6.782 -3.924 -6.313 1.00 93.25 73 ALA A C 1
ATOM 582 O O . ALA A 1 73 ? 6.828 -2.709 -6.077 1.00 93.25 73 ALA A O 1
ATOM 583 N N . ASP A 1 74 ? 7.888 -4.654 -6.474 1.00 90.88 74 ASP A N 1
ATOM 584 C CA . ASP A 1 74 ? 9.211 -4.034 -6.543 1.00 90.88 74 ASP A CA 1
ATOM 585 C C . ASP A 1 74 ? 9.454 -3.417 -7.931 1.00 90.88 74 ASP A C 1
ATOM 587 O O . ASP A 1 74 ? 9.662 -4.108 -8.930 1.00 90.88 74 ASP A O 1
ATOM 591 N N . ARG A 1 75 ? 9.471 -2.081 -8.008 1.00 84.19 75 ARG A N 1
ATOM 592 C CA . ARG A 1 75 ? 9.815 -1.337 -9.234 1.00 84.19 75 ARG A CA 1
ATOM 593 C C . ARG A 1 75 ? 11.282 -0.905 -9.218 1.00 84.19 75 ARG A C 1
ATOM 595 O O . ARG A 1 75 ? 11.614 0.247 -9.519 1.00 84.19 75 ARG A O 1
ATOM 602 N N . ARG A 1 76 ? 12.179 -1.822 -8.848 1.00 79.62 76 ARG A N 1
ATOM 603 C CA . ARG A 1 76 ? 13.627 -1.608 -8.958 1.00 79.62 76 ARG A CA 1
ATOM 604 C C . ARG A 1 76 ? 14.008 -1.237 -10.395 1.00 79.62 76 ARG A C 1
ATOM 606 O O . ARG A 1 76 ? 13.512 -1.815 -11.362 1.00 79.62 76 ARG A O 1
ATOM 613 N N . ARG A 1 77 ? 14.922 -0.274 -10.546 1.00 71.44 77 ARG A N 1
ATOM 614 C CA . ARG A 1 77 ? 15.577 -0.030 -11.842 1.00 71.44 77 ARG A CA 1
ATOM 615 C C . ARG A 1 77 ? 16.435 -1.252 -12.178 1.00 71.44 77 ARG A C 1
ATOM 617 O O . ARG A 1 77 ? 16.999 -1.860 -11.269 1.00 71.44 77 ARG A O 1
ATOM 624 N N . LYS A 1 78 ? 16.543 -1.615 -13.459 1.00 70.62 78 LYS A N 1
ATOM 625 C CA . LYS A 1 78 ? 17.410 -2.719 -13.905 1.00 70.62 78 LYS A CA 1
ATOM 626 C C . LYS A 1 78 ? 18.833 -2.487 -13.367 1.00 70.62 78 LYS A C 1
ATOM 628 O O . LYS A 1 78 ? 19.403 -1.431 -13.615 1.00 70.62 78 LYS A O 1
ATOM 633 N N . GLY A 1 79 ? 19.362 -3.430 -12.582 1.00 70.50 79 GLY A N 1
ATOM 634 C CA . GLY A 1 79 ? 20.680 -3.318 -11.930 1.00 70.50 79 GLY A CA 1
ATOM 635 C C . GLY A 1 79 ? 20.714 -2.545 -10.600 1.00 70.50 79 GLY A C 1
ATOM 636 O O . GLY A 1 79 ? 21.777 -2.388 -10.009 1.00 70.50 79 GLY A O 1
ATOM 637 N N . GLY A 1 80 ? 19.573 -2.068 -10.096 1.00 73.88 80 GLY A N 1
ATOM 638 C CA . GLY A 1 80 ? 19.490 -1.397 -8.800 1.00 73.88 80 GLY A CA 1
ATOM 639 C C . GLY A 1 80 ? 19.577 -2.378 -7.629 1.00 73.88 80 GLY A C 1
ATOM 640 O O . GLY A 1 80 ? 18.790 -3.317 -7.545 1.00 73.88 80 GLY A O 1
ATOM 641 N N . LYS A 1 81 ? 20.495 -2.116 -6.690 1.00 76.94 81 LYS A N 1
ATOM 642 C CA . LYS A 1 81 ? 20.660 -2.894 -5.446 1.00 76.94 81 LYS A CA 1
ATOM 643 C C . LYS A 1 81 ? 19.497 -2.711 -4.459 1.00 76.94 81 LYS A C 1
ATOM 645 O O . LYS A 1 81 ? 19.221 -3.596 -3.658 1.00 76.94 81 LYS A O 1
ATOM 650 N N . TYR A 1 82 ? 18.822 -1.562 -4.505 1.00 79.56 82 TYR A N 1
ATOM 651 C CA . TYR A 1 82 ? 17.800 -1.187 -3.529 1.00 79.56 82 TYR A CA 1
ATOM 652 C C . TYR A 1 82 ? 16.387 -1.464 -4.044 1.00 79.56 82 TYR A C 1
ATOM 654 O O . TYR A 1 82 ? 16.011 -0.974 -5.114 1.00 79.56 82 TYR A O 1
ATOM 662 N N . ARG A 1 83 ? 15.598 -2.190 -3.239 1.00 81.69 83 ARG A N 1
ATOM 663 C CA . ARG A 1 83 ? 14.162 -2.389 -3.472 1.00 81.69 83 ARG A CA 1
ATOM 664 C C . ARG A 1 83 ? 13.448 -1.042 -3.453 1.00 81.69 83 ARG A C 1
ATOM 666 O O . ARG A 1 83 ? 13.700 -0.205 -2.580 1.00 81.69 83 ARG A O 1
ATOM 673 N N . ARG A 1 84 ? 12.542 -0.835 -4.403 1.00 88.31 84 ARG A N 1
ATOM 674 C CA . ARG A 1 84 ? 11.658 0.337 -4.449 1.00 88.31 84 ARG A CA 1
ATOM 675 C C . ARG A 1 84 ? 10.218 -0.161 -4.461 1.00 88.31 84 ARG A C 1
ATOM 677 O O . ARG A 1 84 ? 9.587 -0.142 -5.521 1.00 88.31 84 ARG A O 1
ATOM 684 N N . PRO A 1 85 ? 9.714 -0.627 -3.303 1.00 91.81 85 PRO A N 1
ATOM 685 C CA . PRO A 1 85 ? 8.353 -1.123 -3.199 1.00 91.81 85 PRO A CA 1
ATOM 686 C C . PRO A 1 85 ? 7.369 -0.020 -3.576 1.00 91.81 85 PRO A C 1
ATOM 688 O O . PRO A 1 85 ? 7.476 1.131 -3.131 1.00 91.81 85 PRO A O 1
ATOM 691 N N . LYS A 1 86 ? 6.418 -0.391 -4.425 1.00 94.94 86 LYS A N 1
ATOM 692 C CA . LYS A 1 86 ? 5.303 0.448 -4.827 1.00 94.94 86 LYS A CA 1
ATOM 693 C C . LYS A 1 86 ? 3.999 -0.248 -4.464 1.00 94.94 86 LYS A C 1
ATOM 695 O O . LYS A 1 86 ? 3.824 -1.415 -4.790 1.00 94.94 86 LYS A O 1
ATOM 700 N N . VAL A 1 87 ? 3.113 0.466 -3.788 1.00 96.06 87 VAL A N 1
ATOM 701 C CA . VAL A 1 87 ? 1.876 -0.053 -3.202 1.00 96.06 87 VAL A CA 1
ATOM 702 C C . VAL A 1 87 ? 0.718 0.126 -4.178 1.00 96.06 87 VAL A C 1
ATOM 704 O O . VAL A 1 87 ? 0.580 1.183 -4.797 1.00 96.06 87 VAL A O 1
ATOM 707 N N . TYR A 1 88 ? -0.128 -0.893 -4.287 1.00 96.12 88 TYR A N 1
ATOM 708 C CA . TYR A 1 88 ? -1.389 -0.850 -5.016 1.00 96.12 88 TYR A CA 1
ATOM 709 C C . TYR A 1 88 ? -2.550 -0.668 -4.032 1.00 96.12 88 TYR A C 1
ATOM 711 O O . TYR A 1 88 ? -2.943 -1.592 -3.320 1.00 96.12 88 TYR A O 1
ATOM 719 N N . LEU A 1 89 ? -3.098 0.546 -3.976 1.00 94.44 89 LEU A N 1
ATOM 720 C CA . LEU A 1 89 ? -4.042 0.933 -2.923 1.00 94.44 89 LEU A CA 1
ATOM 721 C C . LEU A 1 89 ? -5.378 0.185 -2.974 1.00 94.44 89 LEU A C 1
ATOM 723 O O . LEU A 1 89 ? -5.950 -0.082 -1.923 1.00 94.44 89 LEU A O 1
ATOM 727 N N . GLU A 1 90 ? -5.872 -0.195 -4.154 1.00 92.50 90 GLU A N 1
ATOM 728 C CA . GLU A 1 90 ? -7.142 -0.930 -4.244 1.00 92.50 90 GLU A CA 1
ATOM 729 C C . GLU A 1 90 ? -7.049 -2.324 -3.615 1.00 92.50 90 GLU A C 1
ATOM 731 O O . GLU A 1 90 ? -7.992 -2.766 -2.960 1.00 92.50 90 GLU A O 1
ATOM 736 N N . ALA A 1 91 ? -5.916 -3.014 -3.778 1.00 92.25 91 ALA A N 1
ATOM 737 C CA . ALA A 1 91 ? -5.695 -4.299 -3.121 1.00 92.25 91 ALA A CA 1
ATOM 738 C C . ALA A 1 91 ? -5.614 -4.135 -1.600 1.00 92.25 91 ALA A C 1
ATOM 740 O O . ALA A 1 91 ? -6.254 -4.891 -0.874 1.00 92.25 91 ALA A O 1
ATOM 741 N N . VAL A 1 92 ? -4.912 -3.103 -1.119 1.00 91.25 92 VAL A N 1
ATOM 742 C CA . VAL A 1 92 ? -4.850 -2.772 0.315 1.00 91.25 92 VAL A CA 1
ATOM 743 C C . VAL A 1 92 ? -6.236 -2.458 0.880 1.00 91.25 92 VAL A C 1
ATOM 745 O O . VAL A 1 92 ? -6.576 -2.917 1.966 1.00 91.25 92 VAL A O 1
ATOM 748 N N . GLN A 1 93 ? -7.073 -1.736 0.133 1.00 90.69 93 GLN A N 1
ATOM 749 C CA . GLN A 1 93 ? -8.452 -1.457 0.529 1.00 90.69 93 GLN A CA 1
ATOM 750 C C . GLN A 1 93 ? -9.279 -2.740 0.666 1.00 90.69 93 GLN A C 1
ATOM 752 O O . GLN A 1 93 ? -9.981 -2.907 1.664 1.00 90.69 93 GLN A O 1
ATOM 757 N N . ARG A 1 94 ? -9.198 -3.656 -0.307 1.00 88.50 94 ARG A N 1
ATOM 758 C CA . ARG A 1 94 ? -9.899 -4.952 -0.236 1.00 88.50 94 ARG A CA 1
ATOM 759 C C . ARG A 1 94 ? -9.423 -5.776 0.960 1.00 88.50 94 ARG A C 1
ATOM 761 O O . ARG A 1 94 ? -10.247 -6.312 1.696 1.00 88.50 94 ARG A O 1
ATOM 768 N N . TRP A 1 95 ? -8.111 -5.812 1.183 1.00 89.12 95 TRP A N 1
ATOM 769 C CA . TRP A 1 95 ? -7.497 -6.469 2.335 1.00 89.12 95 TRP A CA 1
ATOM 770 C C . TRP A 1 95 ? -7.987 -5.881 3.662 1.00 89.12 95 TRP A C 1
ATOM 772 O O . TRP A 1 95 ? -8.372 -6.629 4.556 1.00 89.12 95 TRP A O 1
ATOM 782 N N . GLN A 1 96 ? -8.066 -4.554 3.778 1.00 86.88 96 GLN A N 1
ATOM 783 C CA . GLN A 1 96 ? -8.540 -3.903 4.998 1.00 86.88 96 GLN A CA 1
ATOM 784 C C . GLN A 1 96 ? -10.018 -4.205 5.281 1.00 86.88 96 GLN A C 1
ATOM 786 O O . GLN A 1 96 ? -10.374 -4.486 6.424 1.00 86.88 96 GLN A O 1
ATOM 791 N N . VAL A 1 97 ? -10.875 -4.190 4.255 1.00 83.50 97 VAL A N 1
ATOM 792 C CA . VAL A 1 97 ? -12.296 -4.558 4.402 1.00 83.50 97 VAL A CA 1
ATOM 793 C C . VAL A 1 97 ? -12.443 -6.010 4.864 1.00 83.50 97 VAL A C 1
ATOM 795 O O . VAL A 1 97 ? -13.252 -6.290 5.750 1.00 83.50 97 VAL A O 1
ATOM 798 N N . ALA A 1 98 ? -11.639 -6.924 4.312 1.00 80.19 98 ALA A N 1
ATOM 799 C CA . ALA A 1 98 ? -11.629 -8.322 4.736 1.00 80.19 98 ALA A CA 1
ATOM 800 C C . ALA A 1 98 ? -11.205 -8.463 6.209 1.00 80.19 98 ALA A C 1
ATOM 802 O O . ALA A 1 98 ? -11.914 -9.096 6.983 1.00 80.19 98 ALA A O 1
ATOM 803 N N . ARG A 1 99 ? -10.134 -7.778 6.636 1.00 77.62 99 ARG A N 1
ATOM 804 C CA . ARG A 1 99 ? -9.666 -7.811 8.037 1.00 77.62 99 ARG A CA 1
ATOM 805 C C . ARG A 1 99 ? -10.685 -7.307 9.048 1.00 77.62 99 ARG A C 1
ATOM 807 O O . ARG A 1 99 ? -10.756 -7.842 10.148 1.00 77.62 99 ARG A O 1
ATOM 814 N N . VAL A 1 100 ? -11.425 -6.251 8.714 1.00 70.75 100 VAL A N 1
ATOM 815 C CA . VAL A 1 100 ? -12.453 -5.702 9.614 1.00 70.75 100 VAL A CA 1
ATOM 816 C C . VAL A 1 100 ? -13.647 -6.651 9.715 1.00 70.75 100 VAL A C 1
ATOM 818 O O . VAL A 1 100 ? -14.242 -6.751 10.781 1.00 70.75 100 VAL A O 1
ATOM 821 N N . SER A 1 101 ? -13.960 -7.378 8.639 1.00 60.75 101 SER A N 1
ATOM 822 C CA . SER A 1 101 ? -15.071 -8.338 8.607 1.00 60.75 101 SER A CA 1
ATOM 823 C C . SER A 1 101 ? -14.795 -9.616 9.415 1.00 60.75 101 SER A C 1
ATOM 825 O O . SER A 1 101 ? -15.741 -10.273 9.832 1.00 60.75 101 SER A O 1
ATOM 827 N N . ASP A 1 102 ? -13.523 -9.947 9.664 1.00 55.16 102 ASP A N 1
ATOM 828 C CA . ASP A 1 102 ? -13.095 -11.109 10.463 1.00 55.16 102 ASP A CA 1
ATOM 829 C C . ASP A 1 102 ? -12.959 -10.816 11.973 1.00 55.16 102 ASP A C 1
ATOM 831 O O . ASP A 1 102 ? -12.570 -11.696 12.746 1.00 55.16 102 ASP A O 1
ATOM 835 N N . ARG A 1 103 ? -13.249 -9.587 12.427 1.00 40.91 103 ARG A N 1
ATOM 836 C CA . ARG A 1 103 ? -13.189 -9.231 13.853 1.00 40.91 103 ARG A CA 1
ATOM 837 C C . ARG A 1 103 ? -14.553 -9.534 14.513 1.00 40.91 103 ARG A C 1
ATOM 839 O O . ARG A 1 103 ? -15.544 -8.993 14.030 1.00 40.91 103 ARG A O 1
ATOM 846 N N . PRO A 1 104 ? -14.616 -10.398 15.550 1.00 45.31 104 PRO A N 1
ATOM 847 C CA . PRO A 1 104 ? -15.866 -10.789 16.214 1.00 45.31 104 PRO A CA 1
ATOM 848 C C . PRO A 1 104 ? -16.550 -9.636 16.953 1.00 45.31 104 PRO A C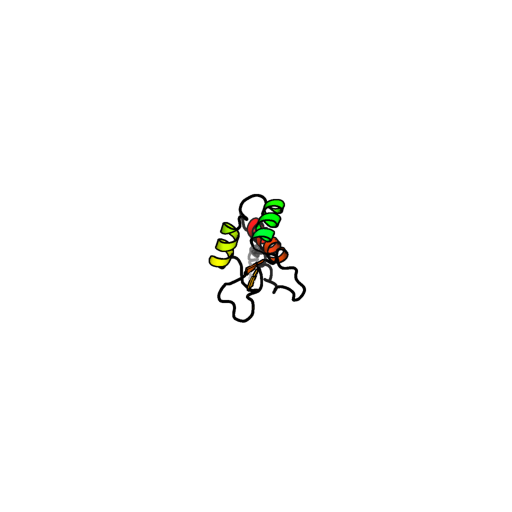 1
ATOM 850 O O . PRO A 1 104 ? -15.839 -8.684 17.358 1.00 45.31 104 PRO A O 1
#

pLDDT: mean 78.96, std 18.19, range [40.91, 96.38]

Sequence (104 aa):
MSQPRLYNTQAAPQRRSLLPAAQPQRPIPMDAKLYSIKEASHLLTERYGEGYSESAIRQLIASADWIEGVHWADRRRKGGKYRRPKVYLEAVQRWQVARVSDRP

Radius of gyration: 23.38 Å; chains: 1; bounding box: 70×69×32 Å

Secondary structure (DSSP, 8-state):
--PPP--------------------PPPPTT---EEHHHHHHHHHHHH-SS--HHHHHHHHHTTSS-BTTTEEE-PPTT-SS--E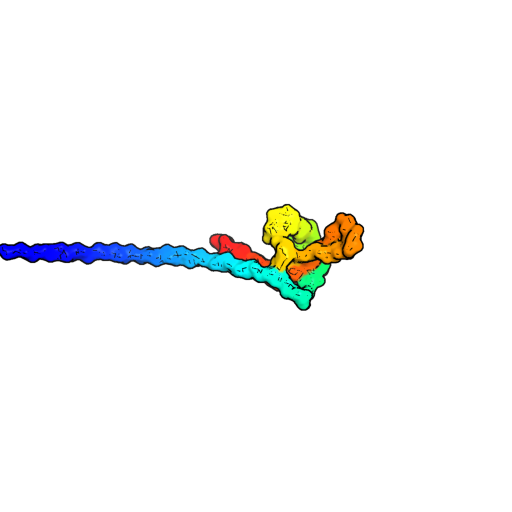EE-HHHHHHHHHHHHHT--

Organism: NCBI:txid904376